Protein AF-A0A3N8NVU4-F1 (afdb_monomer)

Radius of gyration: 25.72 Å; Cα contacts (8 Å, |Δi|>4): 96; chains: 1; bounding box: 49×34×86 Å

Structure (mmCIF, N/CA/C/O backbone):
data_AF-A0A3N8NVU4-F1
#
_entry.id   AF-A0A3N8NVU4-F1
#
loop_
_atom_site.group_PDB
_atom_site.id
_atom_site.type_symbol
_atom_site.label_atom_id
_atom_site.label_alt_id
_atom_site.label_comp_id
_atom_site.label_asym_id
_atom_site.label_entity_id
_atom_site.label_seq_id
_atom_site.pdbx_PDB_ins_code
_atom_site.Cartn_x
_atom_site.Cartn_y
_atom_site.Cartn_z
_atom_site.occupancy
_atom_site.B_iso_or_equiv
_atom_site.auth_seq_id
_atom_site.auth_comp_id
_atom_site.auth_asym_id
_atom_site.auth_atom_id
_atom_site.pdbx_PDB_model_num
ATOM 1 N N . MET A 1 1 ? -15.227 -2.352 -3.305 1.00 56.09 1 MET A N 1
ATOM 2 C CA . MET A 1 1 ? -13.750 -2.252 -3.311 1.00 56.09 1 MET A CA 1
ATOM 3 C C . MET A 1 1 ? -13.080 -2.827 -4.568 1.00 56.09 1 MET A C 1
ATOM 5 O O . MET A 1 1 ? -11.999 -2.365 -4.868 1.00 56.09 1 MET A O 1
ATOM 9 N N . LEU A 1 2 ? -13.671 -3.751 -5.349 1.00 61.31 2 LEU A N 1
ATOM 10 C CA . LEU A 1 2 ? -12.980 -4.406 -6.488 1.00 61.31 2 LEU A CA 1
ATOM 11 C C . LEU A 1 2 ? -12.646 -3.494 -7.695 1.00 61.31 2 LEU A C 1
ATOM 13 O O . LEU A 1 2 ? -11.600 -3.629 -8.319 1.00 61.31 2 LEU A O 1
ATOM 17 N N . ARG A 1 3 ? -13.541 -2.559 -8.031 1.00 68.44 3 ARG A N 1
ATOM 18 C CA . ARG A 1 3 ? -13.445 -1.691 -9.220 1.00 68.44 3 ARG A CA 1
ATOM 19 C C . ARG A 1 3 ? -12.219 -0.749 -9.247 1.00 68.44 3 ARG A C 1
ATOM 21 O O . ARG A 1 3 ? -11.598 -0.676 -10.302 1.00 68.44 3 ARG A O 1
ATOM 28 N N . PRO A 1 4 ? -11.831 -0.061 -8.152 1.00 72.75 4 PRO A N 1
ATOM 29 C CA . PRO A 1 4 ? -10.611 0.754 -8.148 1.00 72.75 4 PRO A CA 1
ATOM 30 C C . PRO A 1 4 ? -9.330 -0.082 -8.288 1.00 72.75 4 PRO A C 1
ATOM 32 O O . PRO A 1 4 ? -8.429 0.332 -9.008 1.00 72.75 4 PRO A O 1
ATOM 35 N N . TYR A 1 5 ? -9.270 -1.284 -7.701 1.00 75.75 5 TYR A N 1
ATOM 36 C CA . TYR A 1 5 ? -8.109 -2.172 -7.856 1.00 75.75 5 TYR A CA 1
ATOM 37 C C . TYR A 1 5 ? -7.935 -2.665 -9.295 1.00 75.75 5 TYR A C 1
ATOM 39 O O . TYR A 1 5 ? -6.814 -2.716 -9.788 1.00 75.75 5 TYR A O 1
ATOM 47 N N . LEU A 1 6 ? -9.027 -2.975 -9.999 1.00 80.12 6 LEU A N 1
ATOM 48 C CA . LEU A 1 6 ? -8.958 -3.363 -11.413 1.00 80.12 6 LEU A CA 1
ATOM 49 C C . LEU A 1 6 ? -8.418 -2.232 -12.298 1.00 80.12 6 LEU A C 1
ATOM 51 O O . LEU A 1 6 ? -7.607 -2.490 -13.184 1.00 80.12 6 LEU A O 1
ATOM 55 N N . LEU A 1 7 ? -8.820 -0.984 -12.034 1.00 82.44 7 LEU A N 1
ATOM 56 C CA . LEU A 1 7 ? -8.292 0.182 -12.746 1.00 82.44 7 LEU A CA 1
ATOM 57 C C . LEU A 1 7 ? -6.798 0.382 -12.466 1.00 82.44 7 LEU A C 1
ATOM 59 O O . LEU A 1 7 ? -6.027 0.557 -13.406 1.00 82.44 7 LEU A O 1
ATOM 63 N N . LEU A 1 8 ? -6.386 0.277 -11.202 1.00 83.62 8 LEU A N 1
ATOM 64 C CA . LEU A 1 8 ? -4.985 0.382 -10.791 1.00 83.62 8 LEU A CA 1
ATOM 65 C C . LEU A 1 8 ? -4.111 -0.672 -11.492 1.00 83.62 8 LEU A C 1
ATOM 67 O O . LEU A 1 8 ? -3.127 -0.336 -12.145 1.00 83.62 8 LEU A O 1
ATOM 71 N N . VAL A 1 9 ? -4.525 -1.942 -11.442 1.00 84.19 9 VAL A N 1
ATOM 72 C CA . VAL A 1 9 ? -3.806 -3.056 -12.080 1.00 84.19 9 VAL A CA 1
ATOM 73 C C . VAL A 1 9 ? -3.763 -2.891 -13.600 1.00 84.19 9 VAL A C 1
ATOM 75 O O . VAL A 1 9 ? -2.724 -3.135 -14.211 1.00 84.19 9 VAL A O 1
ATOM 78 N N . SER A 1 10 ?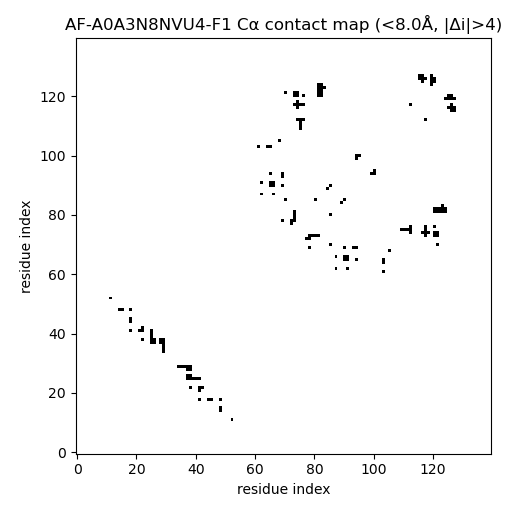 -4.855 -2.430 -14.220 1.00 86.56 10 SER A N 1
ATOM 79 C CA . SER A 1 10 ? -4.865 -2.154 -15.660 1.00 86.56 10 SER A CA 1
ATOM 80 C C . SER A 1 10 ? -3.881 -1.040 -16.037 1.00 86.56 10 SER A C 1
ATOM 82 O O . SER A 1 10 ? -3.119 -1.199 -16.991 1.00 86.56 10 SER A O 1
ATOM 84 N N . CYS A 1 11 ? -3.809 0.029 -15.238 1.00 87.25 11 CYS A N 1
ATOM 85 C CA . CYS A 1 11 ? -2.859 1.123 -15.423 1.00 87.25 11 CYS A CA 1
ATOM 86 C C . CYS A 1 11 ? -1.413 0.618 -15.320 1.00 87.25 11 CYS A C 1
ATOM 88 O O . CYS A 1 11 ? -0.616 0.828 -16.235 1.00 87.25 11 CYS A O 1
ATOM 90 N N . TRP A 1 12 ? -1.096 -0.143 -14.267 1.00 89.50 12 TRP A N 1
ATOM 91 C CA . TRP A 1 12 ? 0.227 -0.745 -14.094 1.00 89.50 12 TRP A CA 1
ATOM 92 C C . TRP A 1 12 ? 0.598 -1.655 -15.265 1.00 89.50 12 TRP A C 1
ATOM 94 O O . TRP A 1 12 ? 1.706 -1.560 -15.787 1.00 89.50 12 TRP A O 1
ATOM 104 N N . SER A 1 13 ? -0.334 -2.493 -15.728 1.00 88.25 13 SER A N 1
ATOM 105 C CA . SER A 1 13 ? -0.090 -3.395 -16.858 1.00 88.25 13 SER A CA 1
ATOM 106 C C . SER A 1 13 ? 0.212 -2.643 -18.159 1.00 88.25 13 SER A C 1
ATOM 108 O O . SER A 1 13 ? 1.125 -3.028 -18.888 1.00 88.25 13 SER A O 1
ATOM 110 N N . GLY A 1 14 ? -0.485 -1.530 -18.419 1.00 89.19 14 GLY A N 1
ATOM 111 C CA . GLY A 1 14 ? -0.235 -0.682 -19.584 1.00 89.19 14 GLY A CA 1
ATOM 112 C C . GLY A 1 14 ? 1.135 -0.008 -19.532 1.00 89.19 14 GLY A C 1
ATOM 113 O O . GLY A 1 14 ? 1.858 0.003 -20.526 1.00 89.19 14 GLY A O 1
ATOM 114 N N . ILE A 1 15 ? 1.537 0.496 -18.362 1.00 88.56 15 ILE A N 1
ATOM 115 C CA . ILE A 1 15 ? 2.848 1.137 -18.185 1.00 88.56 15 ILE A CA 1
ATOM 116 C C . ILE A 1 15 ? 3.978 0.109 -18.331 1.00 88.56 15 ILE A C 1
ATOM 118 O O . ILE A 1 15 ? 4.963 0.380 -19.015 1.00 88.56 15 ILE A O 1
ATOM 122 N N . VAL A 1 16 ? 3.819 -1.095 -17.772 1.00 91.88 16 VAL A N 1
ATOM 123 C CA . VAL A 1 16 ? 4.776 -2.200 -17.953 1.00 91.88 16 VAL A CA 1
ATOM 124 C C . VAL A 1 16 ? 4.893 -2.591 -19.428 1.00 91.88 16 VAL A C 1
ATOM 126 O O . VAL A 1 16 ? 6.003 -2.778 -19.924 1.00 91.88 16 VAL A O 1
ATOM 129 N N . ALA A 1 17 ? 3.776 -2.660 -20.158 1.00 91.12 17 ALA A N 1
ATOM 130 C CA . ALA A 1 17 ? 3.795 -2.925 -21.595 1.00 91.12 17 ALA A CA 1
ATOM 131 C C . ALA A 1 17 ? 4.543 -1.826 -22.376 1.00 91.12 17 ALA A C 1
ATOM 133 O O . ALA A 1 17 ? 5.349 -2.139 -23.252 1.00 91.12 17 ALA A O 1
ATOM 134 N N . CYS A 1 18 ? 4.357 -0.550 -22.021 1.00 88.81 18 CYS A N 1
ATOM 135 C CA . CYS A 1 18 ? 5.123 0.563 -22.591 1.00 88.81 18 CYS A CA 1
ATOM 136 C C . CYS A 1 18 ? 6.623 0.491 -22.259 1.00 88.81 18 CYS A C 1
ATOM 138 O O . CYS A 1 18 ? 7.456 0.738 -23.133 1.00 88.81 18 CYS A O 1
ATOM 140 N N . ALA A 1 19 ? 6.992 0.133 -21.028 1.00 90.31 19 ALA A N 1
ATOM 141 C CA . ALA A 1 19 ? 8.391 -0.043 -20.629 1.00 90.31 19 ALA A CA 1
ATOM 142 C C . ALA A 1 19 ? 9.057 -1.200 -21.403 1.00 90.31 19 ALA A C 1
ATOM 144 O O . ALA A 1 19 ? 10.176 -1.068 -21.905 1.00 90.31 19 ALA A O 1
ATOM 145 N N . LEU A 1 20 ? 8.340 -2.313 -21.595 1.00 91.62 20 LEU A N 1
ATOM 146 C CA . LEU A 1 20 ? 8.784 -3.428 -22.438 1.00 91.62 20 LEU A CA 1
ATOM 147 C C . LEU A 1 20 ? 8.980 -2.991 -23.891 1.00 91.62 20 LEU A C 1
ATOM 149 O O . LEU A 1 20 ? 10.039 -3.228 -24.471 1.00 91.62 20 LEU A O 1
ATOM 153 N N . TYR A 1 21 ? 7.989 -2.308 -24.462 1.00 92.31 21 TYR A N 1
ATOM 154 C CA . TYR A 1 21 ? 8.047 -1.814 -25.833 1.00 92.31 21 TYR A CA 1
ATOM 155 C C . TYR A 1 21 ? 9.237 -0.869 -26.054 1.00 92.31 21 TYR A C 1
ATOM 157 O O . TYR A 1 21 ? 10.031 -1.070 -26.971 1.00 92.31 21 TYR A O 1
ATOM 165 N N . THR A 1 22 ? 9.414 0.120 -25.175 1.00 91.06 22 THR A N 1
ATOM 166 C CA . THR A 1 22 ? 10.530 1.079 -25.252 1.00 91.06 22 THR A CA 1
ATOM 167 C C . THR A 1 22 ? 11.893 0.411 -25.086 1.00 91.06 22 THR A C 1
ATOM 169 O O . THR A 1 22 ? 12.864 0.868 -25.681 1.00 91.06 22 THR A O 1
ATOM 172 N N . THR A 1 23 ? 11.972 -0.711 -24.368 1.00 91.94 23 THR A N 1
ATOM 173 C CA . THR A 1 23 ? 13.199 -1.520 -24.270 1.00 91.94 23 THR A CA 1
ATOM 174 C C . THR A 1 23 ? 13.530 -2.219 -25.575 1.00 91.94 23 THR A C 1
ATOM 176 O O . THR A 1 23 ? 14.677 -2.173 -26.010 1.00 91.94 23 THR A O 1
ATOM 179 N N . VAL A 1 24 ? 12.537 -2.822 -26.232 1.00 93.12 24 VAL A N 1
ATOM 180 C CA . VAL A 1 24 ? 12.732 -3.462 -27.541 1.00 93.12 24 VAL A CA 1
ATOM 181 C C . VAL A 1 24 ? 13.156 -2.426 -28.583 1.00 93.12 24 VAL A C 1
ATOM 183 O O . VAL A 1 24 ? 14.135 -2.637 -29.296 1.00 93.12 24 VAL A O 1
ATOM 186 N N . VAL A 1 25 ? 12.476 -1.277 -28.633 1.00 93.00 25 VAL A N 1
ATOM 187 C CA . VAL A 1 25 ? 12.824 -0.182 -29.551 1.00 93.00 25 VAL A CA 1
ATOM 188 C C . VAL A 1 25 ? 14.207 0.389 -29.236 1.00 93.00 25 VAL A C 1
ATOM 190 O O . VAL A 1 25 ? 15.011 0.569 -30.145 1.00 93.00 25 VAL A O 1
ATOM 193 N N . GLY A 1 26 ? 14.517 0.631 -27.959 1.00 90.88 26 GLY A N 1
ATOM 194 C CA . GLY A 1 26 ? 15.821 1.131 -27.523 1.00 90.88 26 GLY A CA 1
ATOM 195 C C . GLY A 1 26 ? 16.961 0.164 -27.841 1.00 90.88 26 GLY A C 1
ATOM 196 O O . GLY A 1 26 ? 18.038 0.600 -28.234 1.00 90.88 26 GLY A O 1
ATOM 197 N N . TRP A 1 27 ? 16.721 -1.145 -27.743 1.00 92.31 27 TRP A N 1
ATOM 198 C CA . TRP A 1 27 ? 17.678 -2.173 -28.147 1.00 92.31 27 TRP A CA 1
ATOM 199 C C . TRP A 1 27 ? 17.948 -2.151 -29.654 1.00 92.31 27 TRP A C 1
ATOM 201 O O . TRP A 1 27 ? 19.102 -2.107 -30.073 1.00 92.31 27 TRP A O 1
ATOM 211 N N . LEU A 1 28 ? 16.893 -2.139 -30.475 1.00 94.62 28 LEU A N 1
ATOM 212 C CA . LEU A 1 28 ? 17.031 -2.088 -31.933 1.00 94.62 28 LEU A CA 1
ATOM 213 C C . LEU A 1 28 ? 17.720 -0.797 -32.387 1.00 94.62 28 LEU A C 1
ATOM 215 O O . LEU A 1 28 ? 18.644 -0.848 -33.193 1.00 94.62 28 LEU A O 1
ATOM 219 N N . ALA A 1 29 ? 17.337 0.344 -31.812 1.00 91.06 29 ALA A N 1
ATOM 220 C CA . ALA A 1 29 ? 17.977 1.627 -32.082 1.00 91.06 29 ALA A CA 1
ATOM 221 C C . ALA A 1 29 ? 19.451 1.636 -31.655 1.00 91.06 29 ALA A C 1
ATOM 223 O O . ALA A 1 29 ? 20.279 2.233 -32.335 1.00 91.06 29 ALA A O 1
ATOM 224 N N . ALA A 1 30 ? 19.802 0.966 -30.554 1.00 93.25 30 ALA A N 1
ATOM 225 C CA . ALA A 1 30 ? 21.188 0.865 -30.112 1.00 93.25 30 ALA A CA 1
ATOM 226 C C . ALA A 1 30 ? 22.062 0.066 -31.090 1.00 93.25 30 ALA A C 1
ATOM 228 O O . AL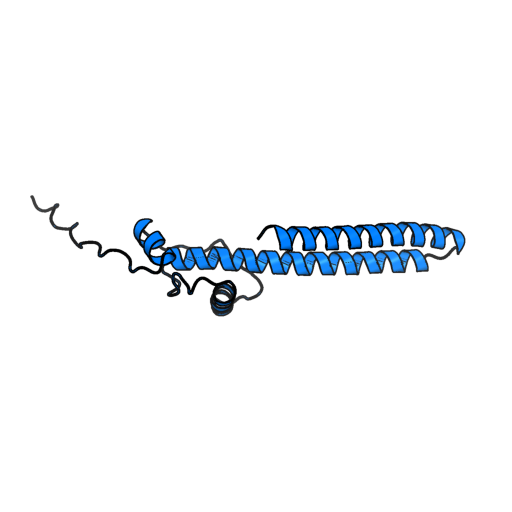A A 1 30 ? 23.212 0.442 -31.324 1.00 93.25 30 ALA A O 1
ATOM 229 N N . LEU A 1 31 ? 21.514 -1.004 -31.679 1.00 94.00 31 LEU A N 1
ATOM 230 C CA . LEU A 1 31 ? 22.189 -1.780 -32.722 1.00 94.00 31 LEU A CA 1
ATOM 231 C C . LEU A 1 31 ? 22.367 -0.969 -34.010 1.00 94.00 31 LEU A C 1
ATOM 233 O O . LEU A 1 31 ? 23.447 -1.000 -34.591 1.00 94.00 31 LEU A O 1
ATOM 237 N N . ASP A 1 32 ? 21.336 -0.230 -34.422 1.00 95.00 32 ASP A N 1
ATOM 238 C CA . ASP A 1 32 ? 21.348 0.560 -35.660 1.00 95.00 32 ASP A CA 1
ATOM 239 C C . ASP A 1 32 ? 22.283 1.780 -35.564 1.00 95.00 32 ASP A C 1
ATOM 241 O O . ASP A 1 32 ? 23.055 2.077 -36.472 1.00 95.00 32 ASP A O 1
ATOM 245 N N . LEU A 1 33 ? 22.287 2.457 -34.412 1.00 92.19 33 LEU A N 1
ATOM 246 C CA . LEU A 1 33 ? 23.117 3.639 -34.155 1.00 92.19 33 LEU A CA 1
ATOM 247 C C . LEU A 1 33 ? 24.538 3.302 -33.675 1.00 92.19 33 LEU A C 1
ATOM 249 O O . LEU A 1 33 ? 25.356 4.209 -33.524 1.00 92.19 33 LEU A O 1
ATOM 253 N N . GLY A 1 34 ? 24.826 2.036 -33.351 1.00 93.56 34 GLY A N 1
ATOM 254 C CA . GLY A 1 34 ? 26.091 1.626 -32.729 1.00 93.56 34 GLY A CA 1
ATOM 255 C C . GLY A 1 34 ? 26.352 2.278 -31.362 1.00 93.56 34 GLY A C 1
ATOM 256 O O . GLY A 1 34 ? 27.501 2.416 -30.945 1.00 93.56 34 GLY A O 1
ATOM 257 N N . SER A 1 35 ? 25.298 2.716 -30.666 1.00 92.62 35 SER A N 1
ATOM 258 C CA . SER A 1 35 ? 25.377 3.485 -29.421 1.00 92.62 35 SER A CA 1
ATOM 259 C C . SER A 1 35 ? 24.473 2.885 -28.356 1.00 92.62 35 SER A C 1
ATOM 261 O O . SER A 1 35 ? 23.317 2.577 -28.616 1.00 92.62 35 SER A O 1
ATOM 263 N N . SER A 1 36 ? 24.960 2.768 -27.122 1.00 92.44 36 SER A N 1
ATOM 264 C CA . SER A 1 36 ? 24.180 2.219 -26.003 1.00 92.44 36 SER A CA 1
ATOM 265 C C . SER A 1 36 ? 23.186 3.214 -25.391 1.00 92.44 36 SER A C 1
ATOM 267 O O . SER A 1 36 ? 22.360 2.823 -24.566 1.00 92.44 36 SER A O 1
ATOM 269 N N . VAL A 1 37 ? 23.226 4.488 -25.795 1.00 93.19 37 VAL A N 1
ATOM 270 C CA . VAL A 1 37 ? 22.401 5.569 -25.226 1.00 93.19 37 VAL A CA 1
ATOM 271 C C . VAL A 1 37 ? 20.888 5.287 -25.303 1.00 93.19 37 VAL A C 1
ATOM 273 O O . VAL A 1 37 ? 20.218 5.456 -24.282 1.00 93.19 37 VAL A O 1
ATOM 276 N N . PRO A 1 38 ? 20.311 4.818 -26.430 1.00 89.31 38 PRO A N 1
ATOM 277 C CA . PRO A 1 38 ? 18.877 4.522 -26.500 1.00 89.31 38 PRO A CA 1
ATOM 278 C C . PRO A 1 38 ? 18.450 3.419 -25.521 1.00 89.31 38 PRO A C 1
ATOM 280 O O . PRO A 1 38 ? 17.392 3.506 -24.897 1.00 89.31 38 PRO A O 1
ATOM 283 N N . LEU A 1 39 ? 19.302 2.407 -25.330 1.00 90.88 39 LEU A N 1
ATOM 284 C CA . LEU A 1 39 ? 19.059 1.327 -24.377 1.00 90.88 39 LEU A CA 1
ATOM 285 C C . LEU A 1 39 ? 19.162 1.814 -22.923 1.00 90.88 39 LEU A C 1
ATOM 287 O O . LEU A 1 39 ? 18.353 1.416 -22.086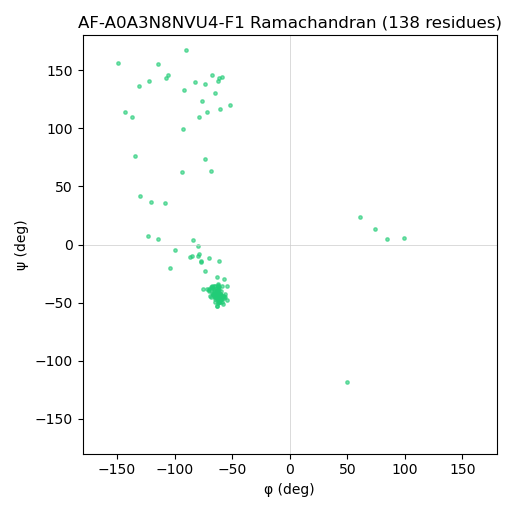 1.00 90.88 39 LEU A O 1
ATOM 291 N N . GLN A 1 40 ? 20.111 2.704 -22.614 1.00 92.75 40 GLN A N 1
ATOM 292 C CA . GLN A 1 40 ? 20.238 3.306 -21.280 1.00 92.75 40 GLN A CA 1
ATOM 293 C C . GLN A 1 40 ? 18.979 4.090 -20.890 1.00 92.75 40 GLN A C 1
ATOM 295 O O . GLN A 1 40 ? 18.487 3.931 -19.773 1.00 92.75 40 GLN A O 1
ATOM 300 N N . TRP A 1 41 ? 18.412 4.873 -21.813 1.00 89.56 41 TRP A N 1
ATOM 301 C CA . TRP A 1 41 ? 17.148 5.580 -21.582 1.00 89.56 41 TRP A CA 1
ATOM 302 C C . TRP A 1 41 ? 15.986 4.630 -21.291 1.00 89.56 41 TRP A C 1
ATOM 304 O O . TRP A 1 41 ? 15.216 4.866 -20.360 1.00 89.56 41 TRP A O 1
ATOM 314 N N . ALA A 1 42 ? 15.883 3.527 -22.035 1.00 88.56 42 ALA A N 1
ATOM 315 C CA . ALA A 1 42 ? 14.855 2.522 -21.784 1.00 88.56 42 ALA A CA 1
ATOM 316 C C . ALA A 1 42 ? 15.002 1.864 -20.398 1.00 88.56 42 ALA A C 1
ATOM 318 O O . ALA A 1 42 ? 14.014 1.667 -19.690 1.00 88.56 42 ALA A O 1
ATOM 319 N N . LEU A 1 43 ? 16.233 1.584 -19.960 1.00 89.75 43 LEU A N 1
ATOM 320 C CA . LEU A 1 43 ? 16.500 1.050 -18.620 1.00 89.75 43 LEU A CA 1
ATOM 321 C C . LEU A 1 43 ? 16.183 2.063 -17.507 1.00 89.75 43 LEU A C 1
ATOM 323 O O . LEU A 1 43 ? 15.667 1.681 -16.456 1.00 89.75 43 LEU A O 1
ATOM 327 N N . MET A 1 44 ? 16.429 3.356 -17.732 1.00 91.75 44 MET A N 1
ATOM 328 C CA . MET A 1 44 ? 16.018 4.406 -16.792 1.00 91.75 44 MET A CA 1
ATOM 329 C C . MET A 1 44 ? 14.492 4.469 -16.642 1.00 91.75 44 MET A 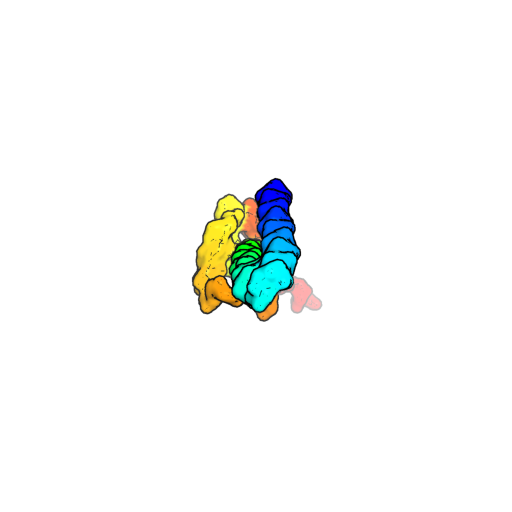C 1
ATOM 331 O O . MET A 1 44 ? 13.990 4.566 -15.521 1.00 91.75 44 MET A O 1
ATOM 335 N N . LEU A 1 45 ? 13.748 4.348 -17.747 1.00 89.62 45 LEU A N 1
ATOM 336 C CA . LEU A 1 45 ? 12.281 4.286 -17.724 1.00 89.62 45 LEU A CA 1
ATOM 337 C C . LEU A 1 45 ? 11.767 3.071 -16.945 1.00 89.62 45 LEU A C 1
ATOM 339 O O . LEU A 1 45 ? 10.784 3.184 -16.210 1.00 89.62 45 LEU A O 1
ATOM 343 N N . TRP A 1 46 ? 12.454 1.932 -17.037 1.00 89.19 46 TRP A N 1
ATOM 344 C CA . TRP A 1 46 ? 12.166 0.770 -16.196 1.00 89.19 46 TRP A CA 1
ATOM 345 C C . TRP A 1 46 ? 12.355 1.058 -14.713 1.00 89.19 46 TRP A C 1
ATOM 347 O O . TRP A 1 46 ? 11.460 0.762 -13.921 1.00 89.19 46 TRP A O 1
ATOM 357 N N . GLY A 1 47 ? 13.487 1.657 -14.338 1.00 91.06 47 GLY A N 1
ATOM 358 C CA . GLY A 1 47 ? 13.753 2.043 -12.953 1.00 91.06 47 GLY A CA 1
ATOM 359 C C . GLY A 1 47 ? 12.662 2.960 -12.395 1.00 91.06 47 GLY A C 1
ATOM 360 O O . GLY A 1 47 ? 12.144 2.713 -11.306 1.00 91.06 47 GLY A O 1
ATOM 361 N N . ALA A 1 48 ? 12.247 3.962 -13.174 1.00 90.00 48 ALA A N 1
ATOM 362 C CA . ALA A 1 48 ? 11.155 4.862 -12.807 1.00 90.00 48 ALA A CA 1
ATOM 363 C C . ALA A 1 48 ? 9.808 4.128 -12.672 1.00 90.00 48 ALA A C 1
ATOM 365 O O . ALA A 1 48 ? 9.094 4.324 -11.689 1.00 90.00 48 ALA A O 1
ATOM 366 N N . THR A 1 49 ? 9.487 3.245 -13.621 1.00 90.06 49 THR A N 1
ATOM 367 C CA . THR A 1 49 ? 8.245 2.455 -13.625 1.00 90.06 49 THR A CA 1
ATOM 368 C C . THR A 1 49 ? 8.153 1.561 -12.391 1.00 90.06 49 THR A C 1
ATOM 370 O O . THR A 1 49 ? 7.148 1.581 -11.680 1.00 90.06 49 THR A O 1
ATOM 373 N N . PHE A 1 50 ? 9.215 0.808 -12.094 1.00 91.12 50 PHE A N 1
ATOM 374 C CA . PHE A 1 50 ? 9.262 -0.037 -10.904 1.00 91.12 50 PHE A CA 1
ATOM 375 C C . PHE A 1 50 ? 9.188 0.785 -9.622 1.00 91.12 50 PHE A C 1
ATOM 377 O O . PHE A 1 50 ? 8.430 0.426 -8.723 1.00 91.12 50 PHE A O 1
ATOM 384 N N . GLY A 1 51 ? 9.927 1.895 -9.542 1.00 91.25 51 GLY A N 1
ATOM 385 C CA . GLY A 1 51 ? 9.888 2.787 -8.385 1.00 91.25 51 GLY A CA 1
ATOM 386 C C . GLY A 1 51 ? 8.475 3.294 -8.096 1.00 91.25 51 GLY A C 1
ATOM 387 O O . GLY A 1 51 ? 8.029 3.242 -6.951 1.00 91.25 51 GLY A O 1
ATOM 388 N N . TRP A 1 52 ? 7.746 3.705 -9.136 1.00 89.56 52 TRP A N 1
ATOM 389 C CA . TRP A 1 52 ? 6.361 4.155 -9.017 1.00 89.56 52 TRP A CA 1
ATOM 390 C C . TRP A 1 52 ? 5.423 3.047 -8.526 1.00 89.56 52 TRP A C 1
ATOM 392 O O . TRP A 1 52 ? 4.725 3.227 -7.528 1.00 89.56 52 TRP A O 1
ATOM 402 N N . ILE A 1 53 ? 5.437 1.884 -9.189 1.00 89.81 53 ILE A N 1
ATOM 403 C CA . ILE A 1 53 ? 4.565 0.750 -8.844 1.00 89.81 53 ILE A CA 1
ATOM 404 C C . ILE A 1 53 ? 4.822 0.295 -7.406 1.00 89.81 53 ILE A C 1
ATOM 406 O O . ILE A 1 53 ? 3.880 0.076 -6.648 1.00 89.81 53 ILE A O 1
ATOM 410 N N . VAL A 1 54 ? 6.091 0.172 -7.009 1.00 91.00 54 VAL A N 1
ATOM 411 C CA . VAL A 1 54 ? 6.460 -0.237 -5.648 1.00 91.00 54 VAL A CA 1
ATOM 412 C C . VAL A 1 54 ? 5.997 0.795 -4.623 1.00 91.00 54 VAL A C 1
ATOM 414 O O . VAL A 1 54 ? 5.470 0.405 -3.582 1.00 91.00 54 VAL A O 1
ATOM 417 N N . ALA A 1 55 ? 6.147 2.092 -4.903 1.00 89.19 55 ALA A N 1
ATOM 418 C CA . ALA A 1 55 ? 5.698 3.148 -4.000 1.00 89.19 55 ALA A CA 1
ATOM 419 C C . ALA A 1 55 ? 4.173 3.127 -3.800 1.00 89.19 55 ALA A C 1
ATOM 421 O O . ALA A 1 55 ? 3.706 3.172 -2.659 1.00 89.19 55 ALA A O 1
ATOM 422 N N . GLU A 1 56 ? 3.395 2.994 -4.878 1.00 89.38 56 GLU A N 1
ATOM 423 C CA . GLU A 1 56 ? 1.934 2.876 -4.786 1.00 89.38 56 GLU A CA 1
ATOM 424 C C . GLU A 1 56 ? 1.503 1.587 -4.080 1.00 89.38 56 GLU A C 1
ATOM 426 O O . GLU A 1 56 ? 0.679 1.630 -3.166 1.00 89.38 56 GLU A O 1
ATOM 431 N N . ALA A 1 57 ? 2.084 0.441 -4.447 1.00 87.81 57 ALA A N 1
ATOM 432 C CA . ALA A 1 57 ? 1.780 -0.842 -3.818 1.00 87.81 57 ALA A CA 1
ATOM 433 C C . ALA A 1 57 ? 2.087 -0.821 -2.315 1.00 87.81 57 ALA A C 1
ATOM 435 O O . ALA A 1 57 ? 1.314 -1.344 -1.509 1.00 87.81 57 ALA A O 1
ATOM 436 N N . PHE A 1 58 ? 3.195 -0.187 -1.922 1.00 88.69 58 PHE A N 1
ATOM 437 C CA . PHE A 1 58 ? 3.551 -0.002 -0.522 1.00 88.69 58 PHE A CA 1
ATOM 438 C C . PHE A 1 58 ? 2.533 0.879 0.207 1.00 88.69 58 PHE A C 1
ATOM 440 O O . PHE A 1 58 ? 2.112 0.530 1.309 1.00 88.69 58 PHE A O 1
ATOM 447 N N . TYR A 1 59 ? 2.091 1.983 -0.401 1.00 85.75 59 TYR A N 1
ATOM 448 C CA . TYR A 1 59 ? 1.081 2.868 0.181 1.00 85.75 59 TYR A CA 1
ATOM 449 C C . TYR A 1 59 ? -0.275 2.168 0.376 1.00 85.75 59 TYR A C 1
ATOM 451 O O . TYR A 1 59 ? -0.859 2.227 1.460 1.00 85.75 59 TYR A O 1
ATOM 459 N N . GLU A 1 60 ? -0.745 1.436 -0.634 1.00 85.19 60 GLU A N 1
ATOM 460 C CA . GLU A 1 60 ? -1.972 0.633 -0.559 1.00 85.19 60 GLU A CA 1
ATOM 461 C C . GLU A 1 60 ? -1.874 -0.463 0.509 1.00 85.19 60 GLU A C 1
ATOM 463 O O . GLU A 1 60 ? -2.785 -0.646 1.324 1.00 85.19 60 GLU A O 1
ATOM 468 N N . TRP A 1 61 ? -0.736 -1.160 0.570 1.00 86.88 61 TRP A N 1
ATOM 469 C CA . TRP A 1 61 ? -0.477 -2.151 1.611 1.00 86.88 61 TRP A CA 1
ATOM 470 C C . TRP A 1 61 ? -0.528 -1.530 3.013 1.00 86.88 61 TRP A C 1
ATOM 472 O O . TRP A 1 61 ? -1.158 -2.099 3.909 1.00 86.88 61 TRP A O 1
ATOM 482 N N . GLN A 1 62 ? 0.077 -0.352 3.203 1.00 86.62 62 GLN A N 1
ATOM 483 C CA . GLN A 1 62 ? 0.038 0.386 4.469 1.00 86.62 62 GLN A CA 1
ATOM 484 C C . GLN A 1 62 ? -1.397 0.744 4.863 1.00 86.62 62 GLN A C 1
ATOM 486 O O . GLN A 1 62 ? -1.811 0.481 5.993 1.00 86.62 62 GLN A O 1
ATOM 491 N N . LEU A 1 63 ? -2.189 1.284 3.935 1.00 84.81 63 LEU A N 1
ATOM 492 C CA . LEU A 1 63 ? -3.592 1.620 4.186 1.00 84.81 63 LEU A CA 1
ATOM 493 C C . LEU A 1 63 ? -4.407 0.392 4.599 1.00 84.81 63 LEU A C 1
ATOM 495 O O . LEU A 1 63 ? -5.132 0.434 5.596 1.00 84.81 63 LEU A O 1
ATOM 499 N N . HIS A 1 64 ? -4.255 -0.716 3.873 1.00 85.25 64 HIS A N 1
ATOM 500 C CA . HIS A 1 64 ? -4.967 -1.953 4.174 1.00 85.25 64 HIS A CA 1
ATOM 501 C C . HIS A 1 64 ? -4.584 -2.513 5.551 1.00 85.25 64 HIS A C 1
ATOM 503 O O . HIS A 1 64 ? -5.442 -2.897 6.351 1.00 85.25 64 HIS A O 1
ATOM 509 N N . ARG A 1 65 ? -3.286 -2.518 5.866 1.00 86.81 65 ARG A N 1
ATOM 51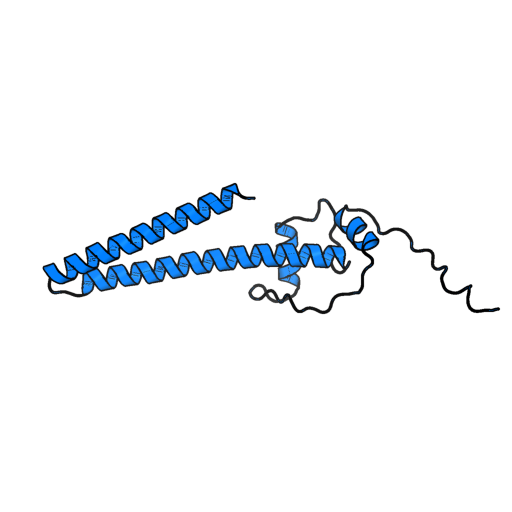0 C CA . ARG A 1 65 ? -2.763 -2.962 7.163 1.00 86.81 65 ARG A CA 1
ATOM 511 C C . ARG A 1 65 ? -3.241 -2.076 8.308 1.00 86.81 65 ARG A C 1
ATOM 513 O O . ARG A 1 65 ? -3.629 -2.611 9.345 1.00 86.81 65 ARG A O 1
ATOM 520 N N . ALA A 1 66 ? -3.258 -0.758 8.116 1.00 87.56 66 ALA A N 1
ATOM 521 C CA . ALA A 1 66 ? -3.722 0.196 9.118 1.00 87.56 66 ALA A CA 1
ATOM 522 C C . ALA A 1 66 ? -5.217 0.011 9.392 1.00 87.56 66 ALA A C 1
ATOM 524 O O . ALA A 1 66 ? -5.618 -0.069 10.550 1.00 87.56 66 ALA A O 1
ATOM 525 N N . ALA A 1 67 ? -6.033 -0.138 8.344 1.00 86.25 67 ALA A N 1
ATOM 526 C CA . ALA A 1 67 ? -7.465 -0.393 8.476 1.00 86.25 67 ALA A CA 1
ATOM 527 C C . ALA A 1 67 ? -7.754 -1.696 9.236 1.00 86.25 67 ALA A C 1
ATOM 529 O O . ALA A 1 67 ? -8.609 -1.722 10.124 1.00 86.25 67 ALA A O 1
ATOM 530 N N . ARG A 1 68 ? -7.008 -2.766 8.934 1.00 86.94 68 ARG A N 1
ATOM 531 C CA . ARG A 1 68 ? -7.137 -4.046 9.635 1.00 86.94 68 ARG A CA 1
ATOM 532 C C . ARG A 1 68 ? -6.781 -3.928 11.120 1.00 86.94 68 ARG A C 1
ATOM 534 O O . ARG A 1 68 ? -7.589 -4.315 11.959 1.00 86.94 68 ARG A O 1
ATOM 541 N N . LEU A 1 69 ? -5.604 -3.385 11.443 1.00 88.00 69 LEU A N 1
ATOM 542 C CA . LEU A 1 69 ? -5.171 -3.224 12.838 1.00 88.00 69 LEU A CA 1
ATOM 543 C C . LEU A 1 69 ? -6.095 -2.305 13.634 1.00 88.00 69 LEU A C 1
ATOM 545 O O . LEU A 1 69 ? -6.287 -2.515 14.827 1.00 88.00 69 LEU A O 1
ATOM 549 N N . TYR A 1 70 ? -6.658 -1.293 12.981 1.00 89.44 70 TYR A N 1
ATOM 550 C CA . TYR A 1 70 ? -7.612 -0.384 13.593 1.00 89.44 70 TYR A CA 1
ATOM 551 C C . TYR A 1 70 ? -8.916 -1.095 13.970 1.00 89.44 70 TYR A C 1
ATOM 553 O O . TYR A 1 70 ? -9.381 -0.949 15.095 1.00 89.44 70 TYR A O 1
ATOM 561 N N . CYS A 1 71 ? -9.467 -1.938 13.090 1.00 87.88 71 CYS A N 1
ATOM 562 C CA . CYS A 1 71 ? -10.639 -2.754 13.433 1.00 87.88 71 CYS A CA 1
ATOM 563 C C . CYS A 1 71 ? -10.340 -3.718 14.588 1.00 87.88 71 CYS A C 1
ATOM 565 O O . CYS A 1 71 ? -11.167 -3.910 15.473 1.00 87.88 71 CYS A O 1
ATOM 567 N N . GLU A 1 72 ? -9.141 -4.298 14.589 1.00 87.81 72 GLU A N 1
ATOM 568 C CA . GLU A 1 72 ? -8.668 -5.164 15.665 1.00 87.81 72 GLU A CA 1
ATOM 569 C C . GLU A 1 72 ? -8.500 -4.385 16.984 1.00 87.81 72 GLU A C 1
ATOM 571 O O . GLU A 1 72 ? -8.925 -4.875 18.020 1.00 87.81 72 GLU A O 1
ATOM 576 N N . ASP A 1 73 ? -7.999 -3.144 16.961 1.00 88.38 73 ASP A N 1
ATOM 577 C CA . ASP A 1 73 ? -7.915 -2.282 18.155 1.00 88.38 73 ASP A CA 1
ATOM 578 C C . ASP A 1 73 ? -9.290 -1.904 18.715 1.00 88.38 73 ASP A C 1
ATOM 580 O O . ASP A 1 73 ? -9.447 -1.772 19.929 1.00 88.38 73 ASP A O 1
ATOM 584 N N . ILE A 1 74 ? -10.284 -1.707 17.846 1.00 89.25 74 ILE A N 1
ATOM 585 C CA . ILE A 1 74 ? -11.670 -1.443 18.254 1.00 89.25 74 ILE A CA 1
ATOM 586 C C . ILE A 1 74 ? -12.277 -2.694 18.891 1.00 89.25 74 ILE A C 1
ATOM 588 O O . ILE A 1 74 ? -12.891 -2.607 19.954 1.00 89.25 74 ILE A O 1
ATOM 592 N N . ALA A 1 75 ? -12.075 -3.864 18.279 1.00 87.44 75 ALA A N 1
ATOM 593 C CA . ALA A 1 75 ? -12.523 -5.143 18.823 1.00 87.44 75 ALA A CA 1
ATOM 594 C C . ALA A 1 75 ? -11.897 -5.410 20.203 1.00 87.44 75 ALA A C 1
ATOM 596 O O . ALA A 1 75 ? -12.619 -5.689 21.163 1.00 87.44 75 ALA A O 1
ATOM 597 N N . ASP A 1 76 ? -10.586 -5.196 20.323 1.00 86.75 76 ASP A N 1
ATOM 598 C CA . ASP A 1 76 ? -9.816 -5.358 21.558 1.00 86.75 76 ASP A CA 1
ATOM 599 C C . ASP A 1 76 ? -10.138 -4.268 22.608 1.00 86.75 76 ASP A C 1
ATOM 601 O O . ASP A 1 76 ? -9.770 -4.384 23.777 1.00 86.75 76 ASP A O 1
ATOM 605 N N . GLY A 1 77 ? -10.861 -3.207 22.229 1.00 85.31 77 GLY A N 1
ATOM 606 C CA . GLY A 1 77 ? -11.231 -2.096 23.113 1.00 85.31 77 GLY A CA 1
ATOM 607 C C . GLY A 1 77 ? -10.083 -1.134 23.438 1.00 85.31 77 GLY A C 1
ATOM 608 O O . GLY A 1 77 ? -10.217 -0.318 24.346 1.00 85.31 77 GLY A O 1
ATOM 609 N N . VAL A 1 78 ? -8.971 -1.220 22.704 1.00 87.88 78 VAL A N 1
ATOM 610 C CA . VAL A 1 78 ? -7.814 -0.315 22.805 1.00 87.88 78 VAL A CA 1
ATOM 611 C C . VAL A 1 78 ? -8.129 1.026 22.139 1.00 87.88 78 VAL A C 1
ATOM 613 O O . VAL A 1 78 ? -7.740 2.083 22.637 1.00 87.88 78 VAL A O 1
ATOM 616 N N . CYS A 1 79 ? -8.852 0.993 21.016 1.00 86.44 79 CYS A N 1
ATOM 617 C CA . CYS A 1 79 ? -9.346 2.191 20.349 1.00 86.44 79 CYS A CA 1
ATOM 618 C C . CYS A 1 79 ? -10.757 2.547 20.854 1.00 86.44 79 CYS A C 1
ATOM 620 O O . CYS A 1 79 ? -11.618 1.665 20.919 1.00 86.44 79 CYS A O 1
ATOM 622 N N . PRO A 1 80 ? -11.025 3.823 21.198 1.00 86.06 80 PRO A N 1
ATOM 623 C CA . PRO A 1 80 ? -12.346 4.251 21.654 1.00 86.06 80 PRO A CA 1
ATOM 624 C C . PRO A 1 80 ? -13.369 4.402 20.519 1.00 86.06 80 PRO A C 1
ATOM 626 O O . PRO A 1 80 ? -14.560 4.506 20.814 1.00 86.06 80 PRO A O 1
ATOM 629 N N . ASP A 1 81 ? -12.927 4.434 19.258 1.00 89.12 81 ASP A N 1
ATOM 630 C CA . ASP A 1 81 ? -13.791 4.650 18.095 1.00 89.12 81 ASP A CA 1
ATOM 631 C C . ASP A 1 81 ? -14.740 3.463 17.873 1.00 89.12 81 ASP A C 1
ATOM 633 O O . ASP A 1 81 ? -14.377 2.314 18.123 1.00 89.12 81 ASP A O 1
ATOM 637 N N . ARG A 1 82 ? -15.969 3.720 17.395 1.00 84.75 82 ARG A N 1
ATOM 638 C CA . ARG A 1 82 ? -16.983 2.667 17.179 1.00 84.75 82 ARG A CA 1
ATOM 639 C C . ARG A 1 82 ? -17.949 2.958 16.031 1.00 84.75 82 ARG A C 1
ATOM 641 O O . ARG A 1 82 ? -18.205 4.119 15.705 1.00 84.75 82 ARG A O 1
ATOM 648 N N . GLY A 1 83 ? -18.549 1.903 15.470 1.00 82.00 83 GLY A N 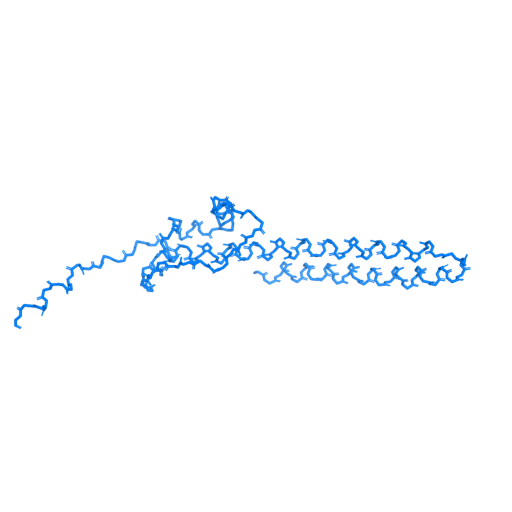1
ATOM 649 C CA . GLY A 1 83 ? -19.638 1.986 14.489 1.00 82.00 83 GLY A CA 1
ATOM 650 C C . GLY A 1 83 ? -19.335 2.946 13.333 1.00 82.00 83 GLY A C 1
ATOM 651 O O . GLY A 1 83 ? -18.355 2.778 12.615 1.00 82.00 83 GLY A O 1
ATOM 652 N N . MET A 1 84 ? -20.135 4.008 13.184 1.00 82.81 84 MET A N 1
ATOM 653 C CA . MET A 1 84 ? -19.979 5.015 12.116 1.00 82.81 84 MET A CA 1
ATOM 654 C C . MET A 1 84 ? -18.640 5.774 12.136 1.00 82.81 84 MET A C 1
ATOM 656 O O . MET A 1 84 ? -18.288 6.425 11.154 1.00 82.81 84 MET A O 1
ATOM 660 N N . GLN A 1 85 ? -17.876 5.703 13.229 1.00 86.00 85 GLN A N 1
ATOM 661 C CA . GLN A 1 85 ? -16.541 6.299 13.317 1.00 86.00 85 GLN A CA 1
ATOM 662 C C . GLN A 1 85 ? -15.466 5.430 12.645 1.00 86.00 85 GLN A C 1
ATOM 664 O O . GLN A 1 85 ? -14.356 5.915 12.425 1.00 86.00 85 GLN A O 1
ATOM 669 N N . MET A 1 86 ? -15.792 4.189 12.262 1.00 84.56 86 MET A N 1
ATOM 670 C CA . MET A 1 86 ? -14.888 3.241 11.609 1.00 84.56 86 MET A CA 1
ATOM 671 C C . MET A 1 86 ? -14.626 3.619 10.146 1.00 84.56 86 MET A C 1
ATOM 673 O O . MET A 1 86 ? -15.134 3.007 9.210 1.00 84.56 86 MET 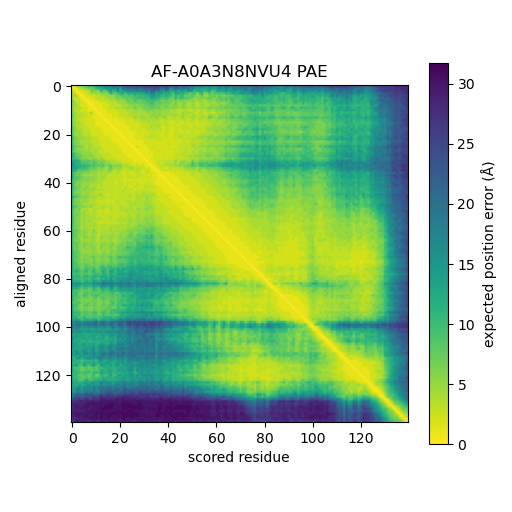A O 1
ATOM 677 N N . THR A 1 87 ? -13.823 4.659 9.943 1.00 86.81 87 THR A N 1
ATOM 678 C CA . THR A 1 87 ? -13.466 5.174 8.616 1.00 86.81 87 THR A CA 1
ATOM 679 C C . THR A 1 87 ? -11.978 4.987 8.335 1.00 86.81 87 THR A C 1
ATOM 681 O O . THR A 1 87 ? -11.157 4.954 9.253 1.00 86.81 87 THR A O 1
ATOM 684 N N . SER A 1 88 ? -11.600 4.918 7.055 1.00 82.94 88 SER A N 1
ATOM 685 C CA . SER A 1 88 ? -10.189 4.855 6.637 1.00 82.94 88 SER A CA 1
ATOM 686 C C . SER A 1 88 ? -9.384 6.069 7.119 1.00 82.94 88 SER A C 1
ATOM 688 O O . SER A 1 88 ? -8.227 5.936 7.516 1.00 82.94 88 SER A O 1
ATOM 690 N N . ALA A 1 89 ? -10.013 7.247 7.156 1.00 86.62 89 ALA A N 1
ATOM 691 C CA . ALA A 1 89 ? -9.403 8.468 7.667 1.00 86.62 89 ALA A CA 1
ATOM 692 C C . ALA A 1 89 ? -9.083 8.365 9.168 1.00 86.62 89 ALA A C 1
ATOM 694 O O . ALA A 1 89 ? -7.986 8.742 9.595 1.00 86.62 89 ALA A O 1
ATOM 695 N N . ASN A 1 90 ? -10.007 7.815 9.964 1.00 88.81 90 ASN A N 1
ATOM 696 C CA . ASN A 1 90 ? -9.794 7.617 11.397 1.00 88.81 90 ASN A CA 1
ATOM 697 C C . ASN A 1 90 ? -8.786 6.500 11.674 1.00 88.81 90 ASN A C 1
ATOM 699 O O . ASN A 1 90 ? -7.912 6.698 12.515 1.00 88.81 90 ASN A O 1
ATOM 703 N N . ALA A 1 91 ? -8.805 5.411 10.898 1.00 87.06 91 ALA A N 1
ATOM 704 C CA . ALA A 1 91 ? -7.777 4.372 10.953 1.00 87.06 91 ALA A CA 1
ATOM 705 C C . ALA A 1 91 ? -6.368 4.955 10.762 1.00 87.06 91 ALA A C 1
ATOM 707 O O . ALA A 1 91 ? -5.465 4.708 11.563 1.00 87.06 91 ALA A O 1
ATOM 708 N N . TRP A 1 92 ? -6.184 5.802 9.744 1.00 86.19 92 TRP A N 1
ATOM 709 C CA . TRP A 1 92 ? -4.892 6.437 9.480 1.00 86.19 92 TRP A CA 1
ATOM 710 C C . TRP A 1 92 ? -4.492 7.451 10.561 1.00 86.19 92 TRP A C 1
ATOM 712 O O . TRP A 1 92 ? -3.318 7.571 10.921 1.00 86.19 92 TRP A O 1
ATOM 722 N N . LYS A 1 93 ? -5.459 8.193 11.112 1.00 88.12 93 LYS A N 1
ATOM 723 C CA . LYS A 1 93 ? -5.234 9.118 12.234 1.00 88.12 93 LYS A CA 1
ATOM 724 C C . LYS A 1 93 ? -4.823 8.374 13.505 1.00 88.12 93 LYS A C 1
ATOM 726 O O . LYS A 1 93 ? -3.912 8.825 14.196 1.00 88.12 93 LYS A O 1
ATOM 731 N N . TRP A 1 94 ? -5.483 7.258 13.801 1.00 87.69 94 TRP A N 1
ATOM 732 C CA . TRP A 1 94 ? -5.181 6.391 14.933 1.00 87.69 94 TRP A CA 1
ATOM 733 C C . TRP A 1 94 ? -3.774 5.807 14.816 1.00 87.69 94 TRP A C 1
ATOM 735 O O . TRP A 1 94 ? -2.964 5.971 15.725 1.00 87.69 94 TRP A O 1
ATOM 745 N N . TYR A 1 95 ? -3.442 5.235 13.658 1.00 82.12 95 TYR A N 1
ATOM 746 C CA . TYR A 1 95 ? -2.120 4.672 13.408 1.00 82.12 95 TYR A CA 1
ATOM 747 C C . TYR A 1 95 ? -0.998 5.716 13.515 1.00 82.12 95 TYR A C 1
ATOM 749 O O . TYR A 1 95 ? -0.010 5.486 14.211 1.00 82.12 95 TYR A O 1
ATOM 757 N N . ARG A 1 96 ? -1.171 6.909 12.923 1.00 83.69 96 ARG A N 1
ATOM 758 C CA . ARG A 1 96 ? -0.175 7.993 13.035 1.00 83.69 96 ARG A CA 1
ATOM 759 C C . ARG A 1 96 ? 0.135 8.386 14.480 1.00 83.69 96 ARG A C 1
ATOM 761 O O . ARG A 1 96 ? 1.254 8.806 14.756 1.00 83.69 96 ARG A O 1
ATOM 768 N N . ARG A 1 97 ? -0.822 8.245 15.403 1.00 84.12 97 ARG A N 1
ATOM 769 C CA . ARG A 1 97 ? -0.608 8.522 16.834 1.00 84.12 97 ARG A CA 1
ATOM 770 C C . ARG A 1 97 ? 0.228 7.451 17.540 1.00 84.12 97 ARG A C 1
ATOM 772 O O . ARG A 1 97 ? 0.833 7.768 18.554 1.00 84.12 97 ARG A O 1
ATOM 779 N N . GLN A 1 98 ? 0.293 6.224 17.019 1.00 76.75 98 GLN A N 1
ATOM 780 C CA . GLN A 1 98 ? 1.034 5.113 17.633 1.00 76.75 98 GLN A CA 1
ATOM 781 C C . GLN A 1 98 ? 2.540 5.086 17.294 1.00 76.75 98 GLN A C 1
ATOM 783 O O . GLN A 1 98 ? 3.250 4.193 17.744 1.00 76.75 98 GLN A O 1
ATOM 788 N N . GLY A 1 99 ? 3.065 6.082 16.569 1.00 61.84 99 GLY A N 1
ATOM 789 C CA . GLY A 1 99 ? 4.501 6.404 16.617 1.00 61.84 99 GLY A CA 1
ATOM 790 C C . GLY A 1 99 ? 5.389 5.863 15.494 1.00 61.84 99 GLY A C 1
ATOM 791 O O . GLY A 1 99 ? 6.593 6.089 15.527 1.00 61.84 99 GLY A O 1
ATOM 792 N N . SER A 1 100 ? 4.847 5.231 14.455 1.00 62.78 100 SER A N 1
ATOM 793 C CA . SER A 1 100 ? 5.613 4.993 13.225 1.00 62.78 100 SER A CA 1
ATOM 794 C C . SER A 1 100 ? 4.680 5.136 12.040 1.00 62.78 100 SER A C 1
ATOM 796 O O . SER A 1 100 ? 3.774 4.337 11.954 1.00 62.78 100 SER A O 1
ATOM 798 N N . PRO A 1 101 ? 4.827 6.128 11.150 1.00 64.00 101 PRO A N 1
ATOM 799 C CA . PRO A 1 101 ? 4.027 6.221 9.923 1.00 64.00 101 PRO A CA 1
ATOM 800 C C . PRO A 1 101 ? 4.488 5.249 8.829 1.00 64.00 101 PRO A C 1
ATOM 802 O O . PRO A 1 101 ? 3.790 5.066 7.836 1.00 64.00 101 PRO A O 1
ATOM 805 N N . TRP A 1 102 ? 5.688 4.680 8.987 1.00 67.38 102 TRP A N 1
ATOM 806 C CA . TRP A 1 102 ? 6.383 3.921 7.948 1.00 67.38 102 TRP A CA 1
ATOM 807 C C . TRP A 1 102 ? 6.334 2.409 8.167 1.00 67.38 102 TRP A C 1
ATOM 809 O O . TRP A 1 102 ? 6.544 1.655 7.220 1.00 67.38 102 TRP A O 1
ATOM 819 N N . TRP A 1 103 ? 6.072 1.945 9.391 1.00 69.38 103 TRP A N 1
ATOM 820 C CA . TRP A 1 103 ? 6.136 0.524 9.737 1.00 69.38 103 TRP A CA 1
ATOM 821 C C . TRP A 1 103 ? 4.960 0.083 10.603 1.00 69.38 103 TRP A C 1
ATOM 823 O O . TRP A 1 103 ? 4.855 0.439 11.779 1.00 69.38 103 TRP A O 1
ATOM 833 N N . ILE A 1 104 ? 4.065 -0.713 10.011 1.00 71.69 104 ILE A N 1
ATOM 834 C CA . ILE A 1 104 ? 2.918 -1.312 10.698 1.00 71.69 104 ILE A CA 1
ATOM 835 C C . ILE A 1 104 ? 3.301 -2.703 11.213 1.00 71.69 104 ILE A C 1
ATOM 837 O O . ILE A 1 104 ? 3.268 -3.694 10.469 1.00 71.69 104 ILE A O 1
ATOM 841 N N . SER A 1 105 ? 3.625 -2.805 12.505 1.00 72.81 105 SER A N 1
ATOM 842 C CA . SER A 1 105 ? 3.849 -4.105 13.146 1.00 72.81 105 SER A CA 1
ATOM 843 C C . SER A 1 105 ? 2.523 -4.816 13.418 1.00 72.81 105 SER A C 1
ATOM 845 O O . SER A 1 105 ? 1.668 -4.303 14.132 1.00 72.81 105 SER A O 1
ATOM 847 N N . SER A 1 106 ? 2.364 -6.035 12.895 1.00 71.88 106 SER A N 1
ATOM 848 C CA . SER A 1 106 ? 1.244 -6.914 13.276 1.00 71.88 106 SER A CA 1
ATOM 849 C C . SER A 1 106 ? 1.521 -7.757 14.513 1.00 71.88 106 SER A C 1
ATOM 851 O O . SER A 1 106 ? 0.613 -8.416 15.010 1.00 71.88 106 SER A O 1
ATOM 853 N N . LYS A 1 107 ? 2.767 -7.790 14.992 1.00 72.56 107 LYS A N 1
ATOM 854 C CA . LYS A 1 107 ? 3.183 -8.632 16.118 1.00 72.56 107 LYS A CA 1
ATOM 855 C C . LYS A 1 107 ? 3.084 -7.847 17.426 1.00 72.56 107 LYS A C 1
ATOM 857 O O . LYS A 1 107 ? 4.095 -7.591 18.069 1.00 72.56 107 LYS A O 1
ATOM 862 N N . ARG A 1 108 ? 1.872 -7.422 17.782 1.00 74.88 108 ARG A N 1
ATOM 863 C CA . ARG A 1 108 ? 1.593 -6.738 19.053 1.00 74.88 108 ARG A CA 1
ATOM 864 C C . ARG A 1 108 ? 0.872 -7.669 20.022 1.00 74.88 108 ARG A C 1
ATOM 866 O O . ARG A 1 108 ? 0.050 -8.478 19.593 1.00 74.88 108 ARG A O 1
ATOM 873 N N . THR A 1 109 ? 1.159 -7.524 21.309 1.00 80.25 109 THR A N 1
ATOM 874 C CA . THR A 1 109 ? 0.408 -8.188 22.378 1.00 80.25 109 THR A CA 1
ATOM 875 C C . THR A 1 109 ? -1.018 -7.652 22.389 1.00 80.25 109 THR A C 1
ATOM 877 O O . THR A 1 109 ? -1.212 -6.436 22.355 1.00 80.25 109 THR A O 1
ATOM 880 N N . ARG A 1 110 ? -2.010 -8.546 22.405 1.00 78.69 110 ARG A N 1
ATOM 881 C CA . ARG A 1 110 ? -3.428 -8.173 22.448 1.00 78.69 110 ARG A CA 1
ATOM 882 C C . ARG A 1 110 ? -4.029 -8.457 23.818 1.00 78.69 110 ARG A C 1
ATOM 884 O O . ARG A 1 110 ? -3.671 -9.474 24.413 1.00 78.69 110 ARG A O 1
ATOM 891 N N . PRO A 1 111 ? -4.938 -7.598 24.303 1.00 81.94 111 PRO A N 1
ATOM 892 C CA . PRO A 1 111 ? -5.793 -7.938 25.429 1.00 81.94 111 PRO A CA 1
ATOM 893 C C . PRO A 1 111 ? -6.680 -9.131 25.065 1.00 81.94 111 PRO A C 1
ATOM 895 O O . PRO A 1 111 ? -7.199 -9.199 23.951 1.00 81.94 111 PRO A O 1
ATOM 898 N N . ASP A 1 112 ? -6.884 -10.047 26.008 1.00 80.12 112 ASP A N 1
ATOM 899 C CA . ASP A 1 112 ? -7.881 -11.100 25.837 1.00 80.12 112 ASP A CA 1
ATOM 900 C C . ASP A 1 112 ? -9.278 -10.474 25.956 1.00 80.12 112 ASP A C 1
ATOM 902 O O . ASP A 1 112 ? -9.645 -9.926 27.001 1.00 80.12 112 ASP A O 1
ATOM 906 N N . THR A 1 113 ? -10.034 -10.473 24.859 1.00 80.69 113 THR A N 1
ATOM 907 C CA . THR A 1 113 ? -11.366 -9.869 24.804 1.00 80.69 113 THR A CA 1
ATOM 908 C C . THR A 1 113 ? -12.412 -10.883 24.401 1.00 80.69 113 THR A C 1
ATOM 910 O O . THR A 1 113 ? -12.215 -11.741 23.543 1.00 80.69 113 THR A O 1
ATOM 913 N N . HIS A 1 114 ? -13.575 -10.782 25.039 1.00 84.25 114 HIS A N 1
ATOM 914 C CA . HIS A 1 114 ? -14.662 -11.692 24.738 1.00 84.25 114 HIS A CA 1
ATOM 915 C C . HIS A 1 114 ? -15.294 -11.343 23.388 1.00 84.25 114 HIS A C 1
ATOM 917 O O . HIS A 1 114 ? -15.567 -10.164 23.145 1.00 84.25 114 HIS A O 1
ATOM 923 N N . PRO A 1 115 ? -15.623 -12.339 22.546 1.00 84.69 115 PRO A N 1
ATOM 924 C CA . PRO A 1 115 ? -16.160 -12.098 21.206 1.00 84.69 115 PRO A CA 1
ATOM 925 C C . PRO A 1 115 ? -17.403 -11.200 21.194 1.00 84.69 115 PRO A C 1
ATOM 927 O O . PRO A 1 115 ? -17.562 -10.370 20.306 1.00 84.69 115 PRO A O 1
ATOM 930 N N . VAL A 1 116 ? -18.267 -11.317 22.208 1.00 86.25 116 VAL A N 1
ATOM 931 C CA . VAL A 1 116 ? -19.480 -10.486 22.326 1.00 86.25 116 VAL A CA 1
ATOM 932 C C . VAL A 1 116 ? -19.143 -9.013 22.583 1.00 86.25 116 VAL A C 1
ATOM 934 O O . VAL A 1 116 ? -19.804 -8.135 22.035 1.00 86.25 116 VAL A O 1
ATOM 937 N N . ASP A 1 117 ? -18.094 -8.733 23.361 1.00 86.88 117 ASP A N 1
ATOM 938 C CA . ASP A 1 117 ? -17.654 -7.361 23.639 1.00 86.88 117 ASP A CA 1
ATOM 939 C C . ASP A 1 117 ? -17.045 -6.738 22.374 1.00 86.88 117 ASP A C 1
ATOM 941 O O . ASP A 1 117 ? -17.303 -5.573 22.066 1.00 86.88 117 ASP A O 1
ATOM 945 N N . ALA A 1 118 ? -16.294 -7.534 21.605 1.00 86.25 118 ALA A N 1
ATOM 946 C CA . ALA A 1 118 ? -15.742 -7.134 20.315 1.00 86.25 118 ALA A CA 1
ATOM 947 C C . ALA A 1 118 ? -16.845 -6.811 19.292 1.00 86.25 118 ALA A C 1
ATOM 949 O O . ALA A 1 118 ? -16.820 -5.740 18.686 1.00 86.25 118 ALA A O 1
ATOM 950 N N . ILE A 1 119 ? -17.846 -7.687 19.141 1.00 87.50 119 ILE A N 1
ATOM 951 C CA . ILE A 1 119 ? -18.981 -7.468 18.228 1.00 87.50 119 ILE A CA 1
ATOM 952 C C . ILE A 1 119 ? -19.751 -6.205 18.624 1.00 87.50 119 ILE A C 1
ATOM 954 O O . ILE A 1 119 ? -19.998 -5.354 17.772 1.00 87.50 119 ILE A O 1
ATOM 958 N N . ALA A 1 120 ? -20.054 -6.029 19.914 1.00 87.00 120 ALA A N 1
ATOM 959 C CA . ALA A 1 120 ? -20.760 -4.844 20.392 1.00 87.00 120 ALA A CA 1
ATOM 960 C C . ALA A 1 120 ? -20.022 -3.546 20.016 1.00 87.00 120 ALA A C 1
ATOM 962 O O . ALA A 1 120 ? -20.652 -2.599 19.549 1.00 87.00 120 ALA A O 1
ATOM 963 N N . ARG A 1 121 ? -18.689 -3.504 20.152 1.00 85.88 121 ARG A N 1
ATOM 964 C CA . ARG A 1 121 ? -17.875 -2.329 19.787 1.00 85.88 121 ARG A CA 1
ATOM 965 C C . ARG A 1 121 ? -17.870 -2.065 18.282 1.00 85.88 121 ARG A C 1
ATOM 967 O O . ARG A 1 121 ? -18.033 -0.914 17.877 1.00 85.88 121 ARG A O 1
ATOM 974 N N . LEU A 1 122 ? -17.738 -3.109 17.464 1.00 86.56 122 LEU A N 1
ATOM 975 C CA . LEU A 1 122 ? -17.780 -2.992 16.001 1.00 86.56 122 LEU A CA 1
ATOM 976 C C . LEU A 1 122 ? -19.142 -2.473 15.513 1.00 86.56 122 LEU A C 1
ATOM 978 O O . LEU A 1 122 ? -19.210 -1.672 14.586 1.00 86.56 122 LEU A O 1
ATOM 982 N N . GLU A 1 123 ? -20.226 -2.853 16.186 1.00 87.69 123 GLU A N 1
ATOM 983 C CA . GLU A 1 123 ? -21.582 -2.386 15.882 1.00 87.69 123 GLU A CA 1
ATOM 984 C C . GLU A 1 123 ? -21.908 -0.989 16.441 1.00 87.69 123 GLU A C 1
ATOM 986 O O . GLU A 1 123 ? -23.011 -0.487 16.233 1.00 87.69 123 GLU A O 1
ATOM 991 N N . GLY A 1 124 ? -20.990 -0.336 17.163 1.00 85.31 124 GLY A N 1
ATOM 992 C CA . GLY A 1 124 ? -21.265 0.969 17.779 1.00 85.31 124 GLY A CA 1
ATOM 993 C C . GLY A 1 124 ? -21.960 0.905 19.141 1.00 85.31 124 GLY A C 1
ATOM 994 O O . GLY A 1 124 ? -22.304 1.946 19.697 1.00 85.31 124 GLY A O 1
ATOM 995 N N . ARG A 1 125 ? -22.172 -0.291 19.694 1.00 83.62 125 ARG A N 1
ATOM 996 C CA . ARG A 1 125 ? -22.871 -0.514 20.963 1.00 83.62 125 ARG A CA 1
ATOM 997 C C . ARG A 1 125 ? -21.904 -0.503 22.150 1.00 83.62 125 ARG A C 1
ATOM 999 O O . ARG A 1 125 ? -20.678 -0.541 22.012 1.00 83.62 125 ARG A O 1
ATOM 1006 N N . ASN A 1 126 ? -22.467 -0.427 23.353 1.00 81.00 126 ASN A N 1
ATOM 1007 C CA . ASN A 1 126 ? -21.721 -0.707 24.576 1.00 81.00 126 ASN A CA 1
ATOM 1008 C C . ASN A 1 126 ? -21.676 -2.224 24.809 1.00 81.00 126 ASN A C 1
ATOM 1010 O O . ASN A 1 126 ? -22.690 -2.885 24.568 1.00 81.00 126 ASN A O 1
ATOM 1014 N N . PRO A 1 127 ? -20.534 -2.779 25.258 1.00 78.94 127 PRO A N 1
ATOM 1015 C CA . PRO A 1 127 ? -20.464 -4.187 25.624 1.00 78.94 127 PRO A CA 1
ATOM 1016 C C . PRO A 1 127 ? -21.478 -4.486 26.739 1.00 78.94 127 PRO A C 1
ATOM 1018 O O . PRO A 1 127 ? -21.718 -3.622 27.593 1.00 78.94 127 PRO A O 1
ATOM 1021 N N . PRO A 1 128 ? -22.107 -5.672 26.725 1.00 75.50 128 PRO A N 1
ATOM 1022 C CA . PRO A 1 128 ? -23.102 -6.026 27.723 1.00 75.50 128 PRO A CA 1
ATOM 1023 C C . PRO A 1 128 ? -22.474 -6.029 29.125 1.00 75.50 128 PRO A C 1
ATOM 1025 O O . PRO A 1 128 ? -21.322 -6.444 29.285 1.00 75.50 128 PRO A O 1
ATOM 1028 N N . PRO A 1 129 ? -23.210 -5.588 30.160 1.00 71.94 129 PRO A N 1
ATOM 1029 C CA . PRO A 1 129 ? -22.734 -5.691 31.527 1.00 71.94 129 PRO A CA 1
ATOM 1030 C C . PRO A 1 129 ? -22.503 -7.167 31.851 1.00 71.94 129 PRO A C 1
ATOM 1032 O O . PRO A 1 129 ? -23.425 -7.983 31.845 1.00 71.94 129 PRO A O 1
ATOM 1035 N N . ARG A 1 130 ? -21.251 -7.528 32.120 1.00 67.19 130 ARG A N 1
ATOM 1036 C CA . ARG A 1 130 ? -20.931 -8.834 32.684 1.00 67.19 130 ARG A CA 1
ATOM 1037 C C . ARG A 1 130 ? -21.227 -8.761 34.167 1.00 67.19 130 ARG A C 1
ATOM 1039 O O . ARG A 1 130 ? -20.538 -8.060 34.902 1.00 67.19 130 ARG A O 1
ATOM 1046 N N . ASN A 1 131 ? -22.277 -9.459 34.590 1.00 55.03 131 ASN A N 1
ATOM 1047 C CA . ASN A 1 131 ? -22.575 -9.634 36.003 1.00 55.03 131 ASN A CA 1
ATOM 1048 C C . ASN A 1 131 ? -21.305 -10.149 36.694 1.00 55.03 131 ASN A C 1
ATOM 1050 O O . ASN A 1 131 ? -20.791 -11.211 36.337 1.00 55.03 131 ASN A O 1
ATOM 1054 N N . ALA A 1 132 ? -20.797 -9.394 37.668 1.00 50.56 132 ALA A N 1
ATOM 1055 C CA . ALA A 1 132 ? -19.732 -9.799 38.580 1.00 50.56 132 ALA A CA 1
ATOM 1056 C C . ALA A 1 132 ? -20.242 -10.911 39.516 1.00 50.56 132 ALA A C 1
ATOM 1058 O O . ALA A 1 132 ? -20.401 -10.729 40.718 1.00 50.56 132 ALA A O 1
ATOM 1059 N N . GLN A 1 133 ? -20.603 -12.055 38.941 1.00 45.78 133 GLN A N 1
ATOM 1060 C CA . GLN A 1 133 ? -21.336 -13.123 39.610 1.00 45.78 133 GLN A CA 1
ATOM 1061 C C . GLN A 1 133 ? -20.639 -14.466 39.382 1.00 45.78 133 GLN A C 1
ATOM 1063 O O . GLN A 1 133 ? -21.284 -15.478 39.124 1.00 45.78 133 GLN A O 1
ATOM 1068 N N . ARG A 1 134 ? -19.300 -14.462 39.459 1.00 47.56 134 ARG A N 1
ATOM 1069 C CA . ARG A 1 134 ? -18.482 -15.680 39.423 1.00 47.56 134 ARG A CA 1
ATOM 1070 C C . ARG A 1 134 ? -17.708 -15.985 40.710 1.00 47.56 134 ARG A C 1
ATOM 1072 O O . ARG A 1 134 ? -17.062 -17.015 40.738 1.00 47.56 134 ARG A O 1
ATOM 1079 N N . ASP A 1 135 ? -17.892 -15.213 41.786 1.00 45.00 135 ASP A N 1
ATOM 1080 C CA . ASP A 1 135 ? -17.188 -15.449 43.065 1.00 45.00 135 ASP A CA 1
ATOM 1081 C C . ASP A 1 135 ? -18.150 -15.715 44.242 1.00 45.00 135 ASP A C 1
ATOM 1083 O O . ASP A 1 135 ? -17.938 -15.269 45.367 1.00 45.00 135 ASP A O 1
ATOM 1087 N N . LYS A 1 136 ? -19.264 -16.421 44.002 1.00 42.62 136 LYS A N 1
ATOM 1088 C CA . LYS A 1 136 ? -20.128 -16.945 45.086 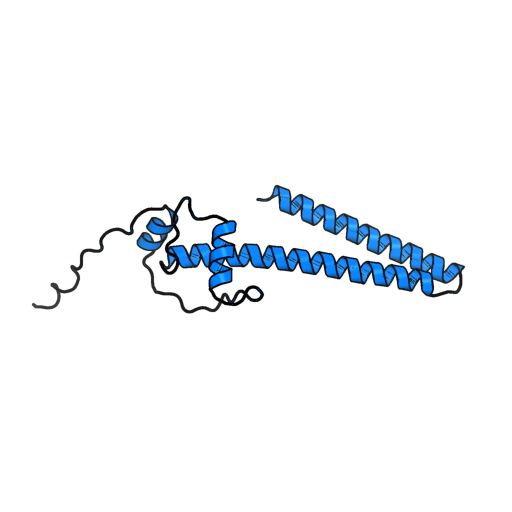1.00 42.62 136 LYS A CA 1
ATOM 1089 C C . LYS A 1 136 ? -20.350 -18.461 45.048 1.00 42.62 136 LYS A C 1
ATOM 1091 O O . LYS A 1 136 ? -21.157 -18.954 45.826 1.00 42.62 136 LYS A O 1
ATOM 1096 N N . CYS A 1 137 ? -19.666 -19.201 44.173 1.00 46.78 137 CYS A N 1
ATOM 1097 C CA . CYS A 1 137 ? -19.820 -20.662 44.097 1.00 46.78 137 CYS A CA 1
ATOM 1098 C C . CYS A 1 137 ? -18.724 -21.480 44.798 1.00 46.78 137 CYS A C 1
ATOM 1100 O O . CYS A 1 137 ? -18.921 -22.679 44.931 1.00 46.78 137 CYS A O 1
ATOM 1102 N N . ASP A 1 138 ? -17.670 -20.863 45.345 1.00 45.53 138 ASP A N 1
ATOM 1103 C CA . ASP A 1 138 ? -16.568 -21.597 46.004 1.00 45.53 138 ASP A CA 1
ATOM 1104 C C . ASP A 1 138 ? -16.554 -21.446 47.539 1.00 45.53 138 ASP A C 1
ATOM 1106 O O . ASP A 1 138 ? -15.504 -21.378 48.172 1.00 45.53 138 ASP A O 1
ATOM 1110 N N . LEU A 1 139 ? -17.734 -21.389 48.161 1.00 47.41 139 LEU A N 1
ATOM 1111 C CA . LEU A 1 139 ? -17.896 -21.548 49.611 1.00 47.41 139 LEU A CA 1
ATOM 1112 C C . LEU A 1 139 ? -19.070 -22.492 49.884 1.00 47.41 139 LEU A C 1
ATOM 1114 O O . LEU A 1 139 ? -20.165 -22.057 50.249 1.00 47.41 139 LEU A O 1
ATOM 1118 N N . ARG A 1 140 ? -18.843 -23.791 49.682 1.00 38.09 140 ARG A N 1
ATOM 1119 C CA . ARG A 1 140 ? -19.578 -24.858 50.366 1.00 38.09 140 ARG A CA 1
ATOM 1120 C C . ARG A 1 140 ? -18.756 -26.128 50.459 1.00 38.09 140 ARG A C 1
ATOM 1122 O O . ARG A 1 140 ? -18.146 -26.495 49.435 1.00 38.09 140 ARG A O 1
#

pLDDT: mean 82.28, std 12.43, range [38.09, 95.0]

Foldseek 3Di:
DVVVVVVVVVVLVVLVV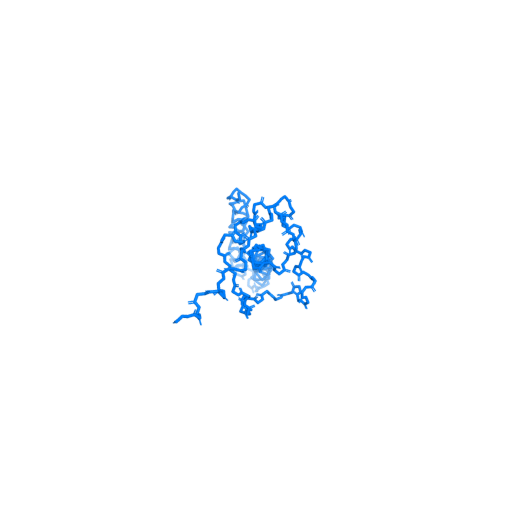VLVVQQVVLVVVCVVVVHNVSNVVSVVSVVVSVVVNVVVVLVVVLLVLLLVVVLVCLLLVVDVDAAVSSDSVVSLVVVVVVPDNRDRDPPDDTDDGDNQCSVCRHNVHHRDDDPPPPPPPPDD

Solvent-accessible surface area (backbone atoms only — not comparable to full-atom values): 8058 Å² total; per-residue (Å²): 123,66,69,65,54,53,51,52,52,50,51,51,52,52,51,51,51,49,39,52,51,43,36,55,51,12,47,54,48,16,66,76,66,74,37,64,64,47,34,51,54,24,52,51,49,41,54,51,51,51,52,52,53,51,52,51,52,50,51,53,50,49,52,54,51,36,43,52,53,40,54,50,29,23,33,52,60,76,38,90,64,36,31,94,56,75,38,71,69,49,20,52,52,54,46,53,71,73,73,46,90,86,60,88,80,83,90,64,92,72,69,93,60,55,69,67,43,19,50,25,24,59,69,50,45,75,52,77,85,74,76,93,74,81,85,78,78,90,81,126

Mean predicted aligned error: 9.83 Å

Secondary structure (DSSP, 8-state):
-HHHHHHHHHHHHHHHHHHHHHHHHHHHHHHHHT-SHHHHHHHHHHHHHHHHHHHHHHHHHHHHHHHHHHHHHHHTT-S---GGG--HHHHHHHHHHTT-SS------------HHHHHHHHTTPPPPP--S-SSSSS--

Organism: NCBI:txid488447

Sequence (140 aa):
MLRPYLLLVSCWSGIVACALYTTVVGWLAALDLGSSVPLQWALMLWGATFGWIVAEAFYEWQLHRAARLYCEDIADGVCPDRGMQMTSANAWKWYRRQGSPWWISSKRTRPDTHPVDAIARLEGRNPPPRNAQRDKCDLR